Protein AF-S8DMQ4-F1 (afdb_monomer)

Structure (mmCIF, N/CA/C/O backbone):
data_AF-S8DMQ4-F1
#
_entry.id   AF-S8DMQ4-F1
#
loop_
_atom_site.group_PDB
_atom_site.id
_atom_site.type_symbol
_atom_site.label_atom_id
_atom_site.label_alt_id
_atom_site.label_comp_id
_atom_site.label_asym_id
_atom_site.label_entity_id
_atom_site.label_seq_id
_atom_site.pdbx_PDB_ins_code
_atom_site.Cartn_x
_atom_site.Cartn_y
_atom_site.Cartn_z
_atom_site.occupancy
_atom_site.B_iso_or_equiv
_atom_site.auth_seq_id
_atom_site.auth_comp_id
_atom_site.auth_asym_id
_atom_site.auth_atom_id
_atom_site.pdbx_PDB_model_num
ATOM 1 N N . MET A 1 1 ? 31.935 11.639 3.225 1.00 61.09 1 MET A N 1
ATOM 2 C CA . MET A 1 1 ? 31.147 10.409 3.476 1.00 61.09 1 MET A CA 1
ATOM 3 C C . MET A 1 1 ? 30.236 10.168 2.279 1.00 61.09 1 MET A C 1
ATOM 5 O O . MET A 1 1 ? 29.397 11.018 2.001 1.00 61.09 1 MET A O 1
ATOM 9 N N . ASN A 1 2 ? 30.419 9.069 1.542 1.00 79.56 2 ASN A N 1
ATOM 10 C CA . ASN A 1 2 ? 29.582 8.754 0.377 1.00 79.56 2 ASN A CA 1
ATOM 11 C C . ASN A 1 2 ? 28.254 8.123 0.827 1.00 79.56 2 ASN A C 1
ATOM 13 O O . ASN A 1 2 ? 28.236 7.288 1.730 1.00 79.56 2 ASN A O 1
ATOM 17 N N . LYS A 1 3 ? 27.132 8.532 0.220 1.00 82.56 3 LYS A N 1
ATOM 18 C CA . LYS A 1 3 ? 25.804 7.971 0.525 1.00 82.56 3 LYS A CA 1
ATOM 19 C C . LYS A 1 3 ? 25.687 6.536 -0.001 1.00 82.56 3 LYS A C 1
ATOM 21 O O . LYS A 1 3 ? 25.991 6.287 -1.161 1.00 82.56 3 LYS A O 1
ATOM 26 N N . ILE A 1 4 ? 25.162 5.634 0.835 1.00 90.75 4 ILE A N 1
ATOM 27 C CA . ILE A 1 4 ? 24.947 4.210 0.507 1.00 90.75 4 ILE A CA 1
ATOM 28 C C . ILE A 1 4 ? 23.755 4.024 -0.448 1.00 90.75 4 ILE A C 1
ATOM 30 O O . ILE A 1 4 ? 23.772 3.144 -1.302 1.00 90.75 4 ILE A O 1
ATOM 34 N N . THR A 1 5 ? 22.712 4.858 -0.336 1.00 91.88 5 THR A N 1
ATOM 35 C CA . THR A 1 5 ? 21.532 4.785 -1.212 1.00 91.88 5 THR A CA 1
ATOM 36 C C . THR A 1 5 ? 21.081 6.157 -1.692 1.00 91.88 5 THR A C 1
ATOM 38 O O . THR A 1 5 ? 21.372 7.196 -1.097 1.00 91.88 5 THR A O 1
ATOM 41 N N . GLN A 1 6 ? 20.317 6.150 -2.781 1.00 91.94 6 GLN A N 1
ATOM 42 C CA . GLN A 1 6 ? 19.768 7.353 -3.400 1.00 91.94 6 GLN A CA 1
ATOM 43 C C . GLN A 1 6 ? 18.474 7.853 -2.718 1.00 91.94 6 GLN A C 1
ATOM 45 O O . GLN A 1 6 ? 17.921 8.865 -3.147 1.00 91.94 6 GLN A O 1
ATOM 50 N N . GLY A 1 7 ? 17.999 7.175 -1.662 1.00 93.56 7 GLY A N 1
ATOM 51 C CA . GLY A 1 7 ? 16.807 7.552 -0.894 1.00 93.56 7 GLY A CA 1
ATOM 52 C C . GLY A 1 7 ? 15.485 7.461 -1.671 1.00 93.56 7 GLY A C 1
ATOM 53 O O . GLY A 1 7 ? 15.388 6.829 -2.725 1.00 93.56 7 GLY A O 1
ATOM 54 N N . ARG A 1 8 ? 14.433 8.094 -1.132 1.00 93.69 8 ARG A N 1
ATOM 55 C CA . ARG A 1 8 ? 13.133 8.210 -1.811 1.00 93.69 8 ARG A CA 1
ATOM 56 C C . ARG A 1 8 ? 13.259 9.178 -2.985 1.00 93.69 8 ARG A C 1
ATOM 58 O O . ARG A 1 8 ? 13.637 10.329 -2.801 1.00 93.69 8 ARG A O 1
ATOM 65 N N . ARG A 1 9 ? 12.874 8.722 -4.177 1.00 94.38 9 ARG A N 1
ATOM 66 C CA . ARG A 1 9 ? 12.872 9.531 -5.402 1.00 94.38 9 ARG A CA 1
ATOM 67 C C . ARG A 1 9 ? 11.459 9.893 -5.830 1.00 94.38 9 ARG A C 1
ATOM 69 O O . ARG A 1 9 ? 10.526 9.110 -5.639 1.00 94.38 9 ARG A O 1
ATOM 76 N N . LYS A 1 10 ? 11.314 11.079 -6.420 1.00 95.12 10 LYS A N 1
ATOM 77 C CA . LYS A 1 10 ? 10.087 11.480 -7.110 1.00 95.12 10 LYS A CA 1
ATOM 78 C C . LYS A 1 10 ? 9.968 10.666 -8.401 1.00 95.12 10 LYS A C 1
ATOM 80 O O . LYS A 1 10 ? 10.956 10.485 -9.104 1.00 95.12 10 LYS A O 1
ATOM 85 N N . ILE A 1 11 ? 8.767 10.173 -8.679 1.00 95.12 11 ILE A N 1
ATOM 86 C CA . ILE A 1 11 ? 8.412 9.481 -9.921 1.00 95.12 11 ILE A CA 1
ATOM 87 C C . ILE A 1 11 ? 7.196 10.174 -10.531 1.00 95.12 11 ILE A C 1
ATOM 89 O O . ILE A 1 11 ? 6.420 10.804 -9.809 1.00 95.12 11 ILE A O 1
ATOM 93 N N . GLU A 1 12 ? 7.025 10.058 -11.841 1.00 96.88 12 GLU A N 1
ATOM 94 C CA . GLU A 1 12 ? 5.831 10.552 -12.525 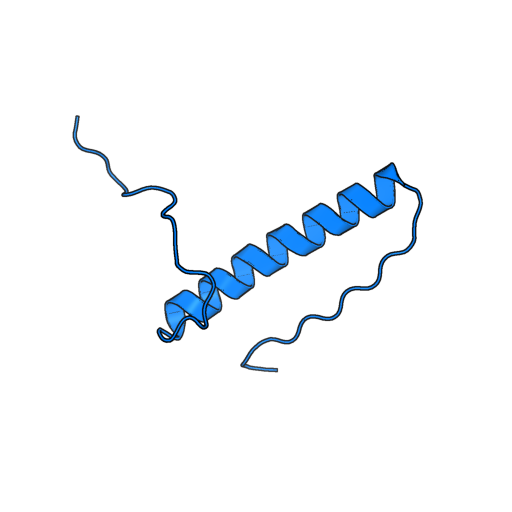1.00 96.88 12 GLU A CA 1
ATOM 95 C C . GLU A 1 12 ? 4.589 9.744 -12.124 1.00 96.88 12 GLU A C 1
ATOM 97 O O . GLU A 1 12 ? 4.659 8.532 -11.902 1.00 96.88 12 GLU A O 1
ATOM 102 N N . MET A 1 13 ? 3.434 10.409 -12.048 1.00 96.50 13 M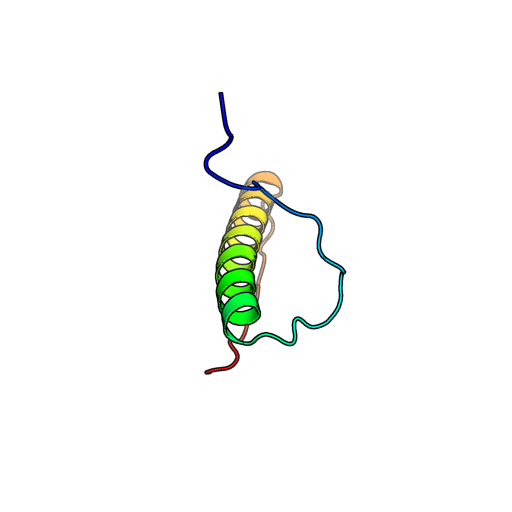ET A N 1
ATOM 103 C CA . MET A 1 13 ? 2.146 9.774 -11.749 1.00 96.50 13 MET A CA 1
ATOM 104 C C . MET A 1 13 ? 1.520 9.194 -13.020 1.00 96.50 13 MET A C 1
ATOM 106 O O . MET A 1 13 ? 0.454 9.609 -13.459 1.00 96.50 13 MET A O 1
ATOM 110 N N . LYS A 1 14 ? 2.222 8.225 -13.608 1.00 96.56 14 LYS A N 1
ATOM 111 C CA . LYS A 1 14 ? 1.788 7.438 -14.767 1.00 96.56 14 LYS A CA 1
ATOM 112 C C . LYS A 1 14 ? 1.986 5.946 -14.504 1.00 96.56 14 LYS A C 1
ATOM 114 O O . LYS A 1 14 ? 2.556 5.554 -13.481 1.00 96.56 14 LYS A O 1
ATOM 119 N N . LYS A 1 15 ? 1.520 5.099 -15.423 1.00 93.69 15 LYS A N 1
ATOM 120 C CA . LYS A 1 15 ? 1.760 3.653 -15.352 1.00 93.69 15 LYS A CA 1
ATOM 121 C C . LYS A 1 15 ? 3.269 3.374 -15.328 1.00 93.69 15 LYS A C 1
ATOM 123 O O . LYS A 1 15 ? 4.032 3.916 -16.119 1.00 93.69 15 LYS A O 1
ATOM 128 N N . ILE A 1 16 ? 3.704 2.538 -14.385 1.00 95.50 16 ILE A N 1
ATOM 129 C CA . ILE A 1 16 ? 5.097 2.085 -14.308 1.00 95.50 16 ILE A CA 1
ATOM 130 C C . ILE A 1 16 ? 5.259 0.926 -15.293 1.00 95.50 16 ILE A C 1
ATOM 132 O O . ILE A 1 16 ? 4.661 -0.135 -15.101 1.00 95.50 16 ILE A O 1
ATOM 136 N N . GLU A 1 17 ? 6.064 1.117 -16.335 1.00 96.31 17 GLU A N 1
ATOM 137 C CA . GLU A 1 17 ? 6.264 0.089 -17.367 1.00 96.31 17 GLU A CA 1
ATOM 138 C C . GLU A 1 17 ? 7.116 -1.082 -16.871 1.00 96.31 17 GLU A C 1
ATOM 140 O O . GLU A 1 17 ? 6.810 -2.242 -17.139 1.00 96.31 17 GLU A O 1
ATOM 145 N N . ASN A 1 18 ? 8.141 -0.805 -16.059 1.00 95.62 18 ASN A N 1
ATOM 146 C CA . ASN A 1 18 ? 8.962 -1.859 -15.469 1.00 95.62 18 ASN A CA 1
ATOM 147 C C . ASN A 1 18 ? 8.139 -2.710 -14.483 1.00 95.62 18 ASN A C 1
ATOM 149 O O . ASN A 1 18 ? 7.719 -2.231 -13.426 1.00 95.62 18 ASN A O 1
ATOM 153 N N . MET A 1 19 ? 7.961 -3.991 -14.814 1.00 94.56 19 MET A N 1
ATOM 154 C CA . MET A 1 19 ? 7.152 -4.945 -14.049 1.00 94.56 19 MET A CA 1
ATOM 155 C C . MET A 1 19 ? 7.605 -5.110 -12.596 1.00 94.56 19 MET A C 1
ATOM 157 O O . MET A 1 19 ? 6.771 -5.083 -11.690 1.00 94.56 19 MET A O 1
ATOM 161 N N . SER A 1 20 ? 8.909 -5.250 -12.354 1.00 95.31 20 SER A N 1
ATOM 162 C CA . SER A 1 20 ? 9.460 -5.443 -11.008 1.00 95.31 20 SER A CA 1
ATOM 163 C C . SER A 1 20 ? 9.239 -4.203 -10.144 1.00 95.31 20 SER A C 1
ATOM 165 O O . SER A 1 20 ? 8.704 -4.298 -9.037 1.00 95.31 20 SER A O 1
ATOM 167 N N . SER A 1 21 ? 9.546 -3.019 -10.680 1.00 94.94 21 SER A N 1
ATOM 168 C CA . SER A 1 21 ? 9.292 -1.742 -10.004 1.00 94.94 21 SER A CA 1
ATOM 169 C C . SER A 1 21 ? 7.803 -1.514 -9.753 1.00 94.94 21 SER A C 1
ATOM 171 O O . SER A 1 21 ? 7.431 -1.019 -8.685 1.00 94.94 21 SER A O 1
ATOM 173 N N . ARG A 1 22 ? 6.935 -1.907 -10.696 1.00 94.75 22 ARG A N 1
ATOM 174 C CA . ARG A 1 22 ? 5.479 -1.824 -10.545 1.00 94.75 22 ARG A CA 1
ATOM 175 C C . ARG A 1 22 ? 4.978 -2.731 -9.421 1.00 94.75 22 ARG A C 1
ATOM 177 O O . ARG A 1 22 ? 4.250 -2.241 -8.562 1.00 94.75 22 ARG A O 1
ATOM 184 N N . ARG A 1 23 ? 5.413 -3.997 -9.371 1.00 94.75 23 ARG A N 1
ATOM 185 C CA . ARG A 1 23 ? 5.059 -4.953 -8.302 1.00 94.75 23 ARG A CA 1
ATOM 186 C C . ARG A 1 23 ? 5.500 -4.457 -6.924 1.00 94.75 23 ARG A C 1
ATOM 188 O O . ARG A 1 23 ? 4.696 -4.411 -5.999 1.00 94.75 23 ARG A O 1
ATOM 195 N N . VAL A 1 24 ? 6.746 -3.999 -6.793 1.00 95.12 24 VAL A N 1
ATOM 196 C CA . VAL A 1 24 ? 7.258 -3.468 -5.517 1.00 95.12 24 VAL A CA 1
ATOM 197 C C . VAL A 1 24 ? 6.510 -2.197 -5.102 1.00 95.12 24 VAL A C 1
ATOM 199 O O . VAL A 1 24 ? 6.162 -2.034 -3.931 1.00 95.12 24 VAL A O 1
ATOM 202 N N . THR A 1 25 ? 6.232 -1.296 -6.051 1.00 95.69 25 THR A N 1
ATOM 203 C CA . THR A 1 25 ? 5.476 -0.064 -5.781 1.00 95.69 25 THR A CA 1
ATOM 204 C C . THR A 1 25 ? 4.050 -0.375 -5.348 1.00 95.69 25 THR A C 1
ATOM 206 O O . THR A 1 25 ? 3.577 0.226 -4.385 1.00 95.69 25 THR A O 1
ATOM 209 N N . PHE A 1 26 ? 3.389 -1.328 -6.007 1.00 95.50 26 PHE A N 1
ATOM 210 C CA . PHE A 1 26 ? 2.070 -1.815 -5.621 1.00 95.50 26 PHE A CA 1
ATOM 211 C C . PHE A 1 26 ? 2.074 -2.319 -4.176 1.00 95.50 26 PHE A C 1
ATOM 213 O O . 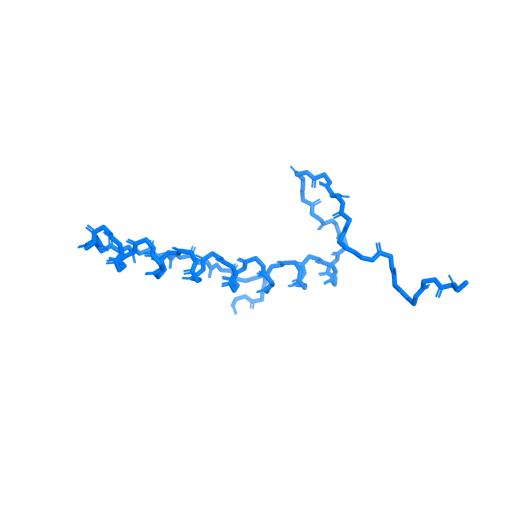PHE A 1 26 ? 1.326 -1.791 -3.358 1.00 95.50 26 PHE A O 1
ATOM 220 N N . SER A 1 27 ? 2.979 -3.238 -3.819 1.00 95.69 27 SER A N 1
ATOM 221 C CA . SER A 1 27 ? 3.048 -3.789 -2.459 1.00 95.69 27 SER A CA 1
ATOM 222 C C . SER A 1 27 ? 3.274 -2.709 -1.397 1.00 95.69 27 SER A C 1
ATOM 224 O O . SER A 1 27 ? 2.598 -2.704 -0.367 1.00 95.69 27 SER A O 1
ATOM 226 N N . LYS A 1 28 ? 4.168 -1.744 -1.660 1.00 96.19 28 LYS A N 1
ATOM 227 C CA . LYS A 1 28 ? 4.439 -0.632 -0.732 1.00 96.19 28 LYS A CA 1
ATOM 228 C C . LYS A 1 28 ? 3.255 0.335 -0.607 1.00 96.19 28 LYS A C 1
ATOM 230 O O . LYS A 1 28 ? 2.927 0.750 0.502 1.00 96.19 28 LYS A O 1
ATOM 235 N N . ARG A 1 29 ? 2.603 0.694 -1.721 1.00 96.50 29 ARG A N 1
ATOM 236 C CA . ARG A 1 29 ? 1.432 1.590 -1.717 1.00 96.50 29 ARG A CA 1
ATOM 237 C C . ARG A 1 29 ? 0.216 0.931 -1.079 1.00 96.50 29 ARG A C 1
ATOM 239 O O . ARG A 1 29 ? -0.466 1.592 -0.3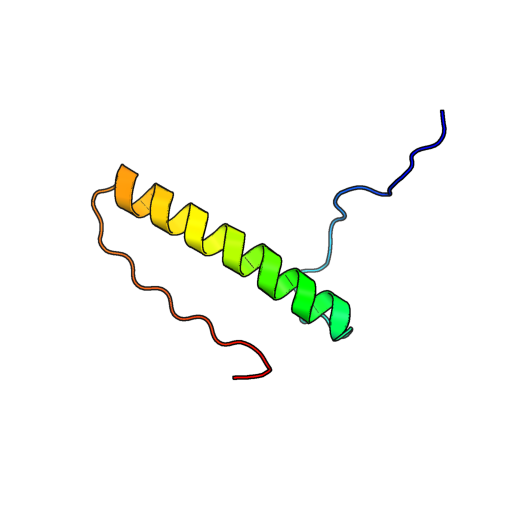06 1.00 96.50 29 ARG A O 1
ATOM 246 N N . ARG A 1 30 ? -0.000 -0.362 -1.332 1.00 96.62 30 ARG A N 1
ATOM 247 C CA . ARG A 1 30 ? -1.032 -1.165 -0.669 1.00 96.62 30 ARG A CA 1
ATOM 248 C C . ARG A 1 30 ? -0.831 -1.146 0.847 1.00 96.62 30 ARG A C 1
ATOM 250 O O . ARG A 1 30 ? -1.743 -0.786 1.571 1.00 96.62 30 ARG A O 1
ATOM 257 N N . GLY A 1 31 ? 0.376 -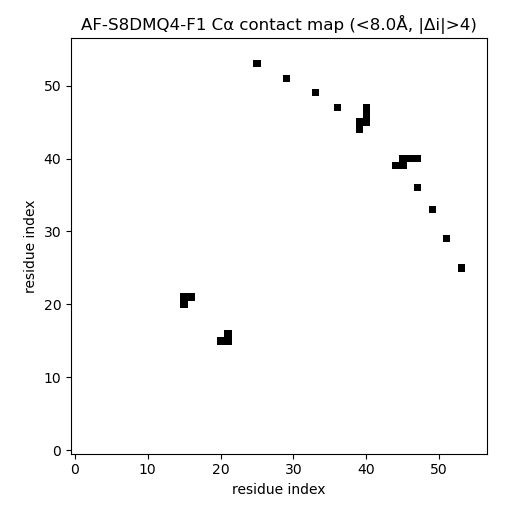1.408 1.349 1.00 97.44 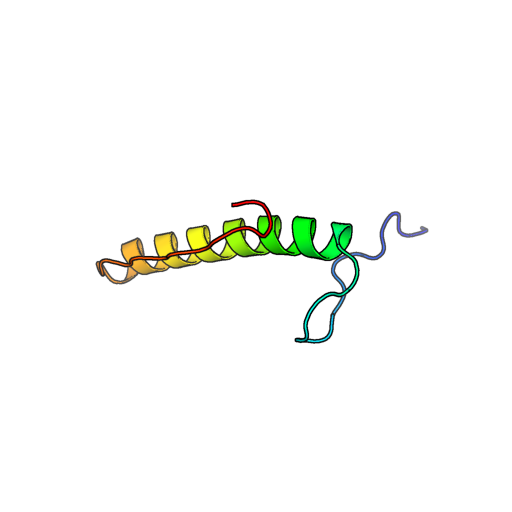31 GLY A N 1
ATOM 258 C CA . GLY A 1 31 ? 0.633 -1.286 2.792 1.00 97.44 31 GLY A CA 1
ATOM 259 C C . GLY A 1 31 ? 0.303 0.110 3.347 1.00 97.44 31 GLY A C 1
ATOM 260 O O . GLY A 1 31 ? -0.349 0.237 4.381 1.00 97.44 31 GLY A O 1
ATOM 261 N N . GLY A 1 32 ? 0.695 1.164 2.623 1.00 97.75 32 GLY A N 1
ATOM 262 C CA . GLY A 1 32 ? 0.411 2.548 3.010 1.00 97.75 32 GLY A CA 1
ATOM 263 C C . GLY A 1 32 ? -1.079 2.911 3.022 1.00 97.75 32 GLY A C 1
ATOM 264 O O . GLY A 1 32 ? -1.517 3.581 3.955 1.00 97.75 32 GLY A O 1
ATOM 265 N N . ILE A 1 33 ? -1.854 2.472 2.022 1.00 97.12 33 ILE A N 1
ATOM 266 C CA . ILE A 1 33 ? -3.284 2.802 1.922 1.00 97.12 33 ILE A CA 1
ATOM 267 C C . ILE A 1 33 ? -4.082 2.135 3.040 1.00 97.12 33 ILE A C 1
ATOM 269 O O . ILE A 1 33 ? -4.835 2.814 3.725 1.00 97.12 33 ILE A O 1
ATOM 273 N N . PHE A 1 34 ? -3.828 0.851 3.312 1.00 96.75 34 PHE A N 1
ATOM 274 C CA . PHE A 1 34 ? -4.500 0.126 4.392 1.00 96.75 34 PHE A CA 1
ATOM 275 C C . PHE A 1 34 ? -4.187 0.734 5.762 1.00 96.75 34 PHE A C 1
ATOM 277 O O . PHE A 1 34 ? -5.095 0.921 6.569 1.00 96.75 34 PHE A O 1
ATOM 284 N N . LYS A 1 35 ? -2.926 1.122 6.003 1.00 97.69 35 LYS A N 1
ATOM 285 C CA . LYS A 1 35 ? -2.556 1.829 7.235 1.00 97.69 35 LYS A CA 1
ATOM 286 C C . LYS A 1 35 ? -3.331 3.141 7.380 1.00 97.69 35 LYS A C 1
ATOM 288 O O . LYS A 1 35 ? -3.889 3.405 8.438 1.00 97.69 35 LYS A O 1
ATOM 293 N N . LYS A 1 36 ? -3.395 3.945 6.315 1.00 97.06 36 LYS A N 1
ATOM 294 C CA . LYS A 1 36 ? -4.105 5.230 6.338 1.00 97.06 36 LYS A CA 1
ATOM 295 C C . LYS A 1 36 ? -5.603 5.067 6.547 1.00 97.06 36 LYS A C 1
ATOM 297 O O . LYS A 1 36 ? -6.180 5.802 7.334 1.00 97.06 36 LYS A O 1
ATOM 302 N N . SER A 1 37 ? -6.225 4.098 5.893 1.00 96.88 37 SER A N 1
ATOM 303 C CA . SER A 1 37 ? -7.646 3.831 6.089 1.00 96.88 37 SER A CA 1
ATOM 304 C C . SER A 1 37 ? -7.953 3.312 7.489 1.00 96.88 37 SER A C 1
ATOM 306 O O . SER A 1 37 ? -8.961 3.711 8.057 1.00 96.88 37 SER A O 1
ATOM 308 N N . SER A 1 38 ? -7.072 2.501 8.084 1.00 96.12 38 SER A N 1
ATOM 309 C CA . SER A 1 38 ? -7.207 2.106 9.490 1.00 96.12 38 SER A CA 1
ATOM 310 C C . SER A 1 38 ? -7.117 3.314 10.428 1.00 96.12 38 SER A C 1
ATOM 312 O O . SER A 1 38 ? -7.959 3.452 11.309 1.00 96.12 38 SER A O 1
ATOM 314 N N . GLU A 1 39 ? -6.159 4.221 10.205 1.00 97.12 39 GLU A N 1
ATOM 315 C CA . GLU A 1 39 ? -6.050 5.471 10.970 1.00 97.12 39 GLU A CA 1
ATOM 316 C C . GLU A 1 39 ? -7.327 6.320 10.845 1.00 97.12 39 GLU A C 1
ATOM 318 O O . GLU A 1 39 ? -7.841 6.795 11.853 1.00 97.12 39 GLU A O 1
ATOM 323 N N . ILE A 1 40 ? -7.869 6.479 9.632 1.00 97.31 40 ILE A N 1
ATOM 324 C CA . ILE A 1 40 ? -9.105 7.245 9.409 1.00 97.31 40 ILE A CA 1
ATOM 325 C C . ILE A 1 40 ? -10.285 6.576 10.113 1.00 97.31 40 ILE A C 1
ATOM 327 O O . ILE A 1 40 ? -11.008 7.259 10.824 1.00 97.31 40 ILE A O 1
ATOM 331 N N . CYS A 1 41 ? -10.447 5.259 9.972 1.00 97.25 41 CYS A N 1
ATOM 332 C CA . CYS A 1 41 ? -11.523 4.509 10.618 1.00 97.25 41 CYS A CA 1
ATOM 333 C C . CYS A 1 41 ? -11.523 4.717 12.143 1.00 97.25 41 CYS A C 1
ATOM 335 O O . CYS A 1 41 ? -12.567 5.002 12.723 1.00 97.25 41 CYS A O 1
ATOM 337 N N . VAL A 1 42 ? -10.346 4.676 12.779 1.00 96.69 42 VAL A N 1
ATOM 338 C CA . VAL A 1 42 ? -10.203 4.929 14.223 1.00 96.69 42 VAL A CA 1
ATOM 339 C C . VAL A 1 42 ? -10.499 6.388 14.586 1.00 96.69 42 VAL A C 1
ATOM 341 O O . VAL A 1 42 ? -11.135 6.642 15.604 1.00 96.69 42 VAL A O 1
ATOM 344 N N . LEU A 1 43 ? -10.047 7.352 13.778 1.00 97.81 43 LEU A N 1
ATOM 345 C CA . LEU A 1 43 ? -10.201 8.781 14.074 1.00 97.81 43 LEU A CA 1
ATOM 346 C C . LEU A 1 43 ? -11.626 9.299 13.852 1.00 97.81 43 LEU A C 1
ATOM 348 O O . LEU A 1 43 ? -12.084 10.151 14.607 1.00 97.81 43 LEU A O 1
ATOM 352 N N . SER A 1 44 ? -12.305 8.829 12.806 1.00 96.62 44 SER A N 1
ATOM 353 C CA . SER A 1 44 ? -13.635 9.313 12.426 1.00 96.62 44 SER A CA 1
ATOM 354 C C . SER A 1 44 ? -14.772 8.393 12.867 1.00 96.62 44 SER A C 1
ATOM 356 O O . SER A 1 44 ? -15.934 8.757 12.697 1.00 96.62 44 SER A O 1
ATOM 358 N N . GLY A 1 45 ? -14.464 7.195 13.380 1.00 94.38 45 GLY A N 1
ATOM 359 C CA . GLY A 1 45 ? -15.459 6.167 13.697 1.00 94.38 45 GLY A CA 1
ATOM 360 C C . GLY A 1 45 ? -16.231 5.669 12.470 1.00 94.38 45 GLY A C 1
ATOM 361 O O . GLY A 1 45 ? -17.314 5.111 12.612 1.00 94.38 45 GLY A O 1
ATOM 362 N N . SER A 1 46 ? -15.723 5.921 11.260 1.00 95.38 46 SER A N 1
ATOM 363 C CA . SER A 1 46 ? -16.395 5.565 10.007 1.00 95.38 46 SER A CA 1
ATOM 364 C C . SER A 1 46 ? -15.987 4.175 9.534 1.00 95.38 46 SER A C 1
ATOM 366 O O . SER A 1 46 ? -14.821 3.793 9.635 1.00 95.38 46 SER A O 1
ATOM 368 N N . GLU A 1 47 ? -16.924 3.447 8.935 1.00 95.00 47 GLU A N 1
ATOM 369 C CA . GLU A 1 47 ? -16.642 2.176 8.270 1.00 95.00 47 GLU A CA 1
ATOM 370 C C . GLU A 1 47 ? -16.070 2.428 6.867 1.00 95.00 47 GLU A C 1
ATOM 372 O O . GLU A 1 47 ? -16.601 3.231 6.098 1.00 95.00 47 GLU A O 1
ATOM 377 N N . ILE A 1 48 ? -14.960 1.764 6.529 1.00 94.62 48 ILE A N 1
ATOM 378 C CA . ILE A 1 48 ? -14.257 1.956 5.253 1.00 94.62 48 ILE A CA 1
ATOM 379 C C . ILE A 1 48 ? -14.028 0.599 4.592 1.00 94.62 48 ILE A C 1
ATOM 381 O O . ILE A 1 48 ? -13.374 -0.273 5.160 1.00 94.62 48 ILE A O 1
ATOM 385 N N . ALA A 1 49 ? -14.499 0.456 3.353 1.00 95.38 49 ALA A N 1
ATOM 386 C CA . ALA A 1 49 ? -14.211 -0.690 2.498 1.00 95.38 49 ALA A CA 1
ATOM 387 C C . ALA A 1 49 ?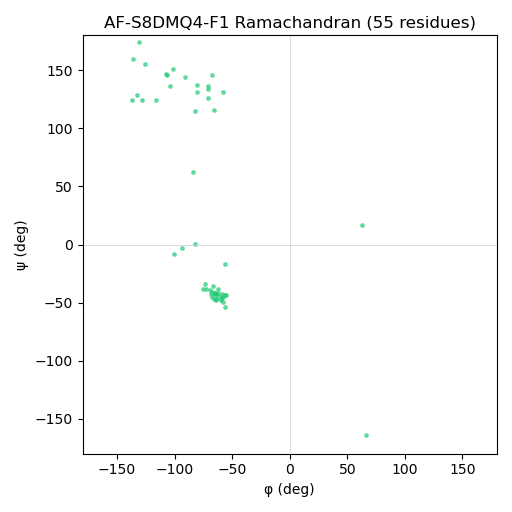 -13.176 -0.317 1.424 1.00 95.38 49 ALA A C 1
ATOM 389 O O . ALA A 1 49 ? -13.259 0.743 0.805 1.00 95.38 49 ALA A O 1
ATOM 390 N N . ILE A 1 50 ? -12.197 -1.196 1.191 1.00 95.25 50 ILE A N 1
ATOM 391 C CA . ILE A 1 50 ? -11.153 -1.016 0.174 1.00 95.25 50 ILE A CA 1
ATOM 392 C C . ILE A 1 50 ? -11.020 -2.307 -0.627 1.00 95.25 50 ILE A C 1
ATOM 394 O O . IL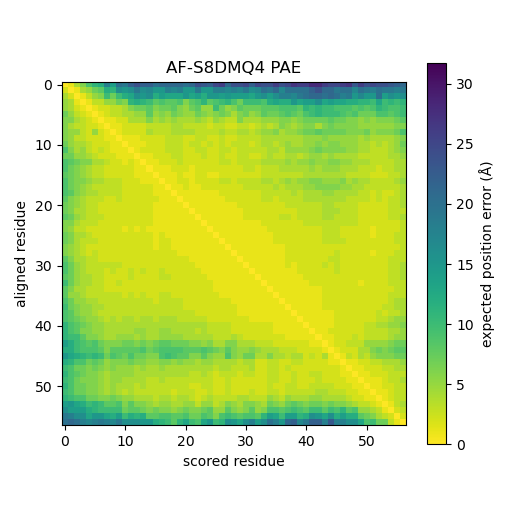E A 1 50 ? -10.804 -3.372 -0.052 1.00 95.25 50 ILE A O 1
ATOM 398 N N . ILE A 1 51 ? -11.063 -2.196 -1.954 1.00 94.62 51 ILE A N 1
ATOM 399 C CA . ILE A 1 51 ? -10.812 -3.304 -2.878 1.00 94.62 51 ILE A CA 1
ATOM 400 C C . ILE A 1 51 ? -9.566 -2.963 -3.696 1.00 94.62 51 ILE A C 1
ATOM 402 O O . ILE A 1 51 ? -9.490 -1.906 -4.321 1.00 94.62 51 ILE A O 1
ATOM 406 N N . VAL A 1 52 ? -8.569 -3.847 -3.665 1.00 93.31 52 VAL A N 1
ATOM 407 C CA . VAL A 1 52 ? -7.327 -3.717 -4.438 1.00 93.31 52 VAL A CA 1
ATOM 408 C C . VAL A 1 52 ? -6.992 -5.077 -5.027 1.00 93.31 52 VAL A C 1
ATOM 410 O O . VAL A 1 52 ? -6.837 -6.039 -4.282 1.00 93.31 52 VAL A O 1
ATOM 413 N N . GLU A 1 53 ? -6.827 -5.133 -6.344 1.00 92.50 53 GLU A N 1
ATOM 414 C CA . GLU A 1 53 ? -6.434 -6.338 -7.074 1.00 92.50 53 GLU A CA 1
ATOM 415 C C . GLU A 1 53 ? -4.976 -6.231 -7.538 1.00 92.50 53 GLU A C 1
ATOM 417 O O . GLU A 1 53 ? -4.447 -5.133 -7.766 1.00 92.50 53 GLU A O 1
ATOM 422 N N . SER A 1 54 ? -4.289 -7.372 -7.556 1.00 89.69 54 SER A N 1
ATOM 423 C CA . SER A 1 54 ? -2.897 -7.469 -7.973 1.00 89.69 54 SER A CA 1
ATOM 424 C C . SER A 1 54 ? -2.820 -8.016 -9.389 1.00 89.69 54 SER A C 1
ATOM 426 O O . SER A 1 54 ? -3.602 -8.863 -9.763 1.00 89.69 54 SER A O 1
ATOM 428 N N . ILE A 1 55 ? -1.792 -7.645 -10.151 1.00 81.50 55 ILE A N 1
ATOM 429 C CA . ILE A 1 55 ? -1.628 -8.090 -11.551 1.00 81.50 55 ILE A CA 1
ATOM 430 C C . ILE A 1 55 ? -1.622 -9.632 -11.713 1.00 81.50 55 ILE A C 1
ATOM 432 O O . ILE A 1 55 ? -1.740 -10.126 -12.830 1.00 81.50 55 ILE A O 1
ATOM 436 N N . SER A 1 56 ? -1.411 -10.391 -10.633 1.00 81.56 56 SER A N 1
ATOM 437 C CA . SER A 1 56 ? -1.422 -11.857 -10.628 1.00 81.56 56 SER A CA 1
ATOM 438 C C . SER A 1 56 ? -2.770 -12.501 -10.274 1.00 81.56 56 SER A C 1
ATOM 440 O O . SER A 1 56 ? -2.829 -13.726 -10.331 1.00 81.56 56 SER A O 1
ATOM 442 N N . GLY A 1 57 ? -3.808 -11.725 -9.936 1.00 59.19 57 GLY A N 1
ATOM 443 C CA . GLY A 1 57 ? -4.968 -12.213 -9.183 1.00 59.19 57 GLY A CA 1
ATOM 444 C C . GLY A 1 57 ? -4.628 -12.264 -7.706 1.00 59.19 57 GLY A C 1
ATOM 445 O O . GLY A 1 57 ? -3.889 -13.190 -7.310 1.00 59.19 57 GLY A O 1
#

Nearest PDB structures (foldseek):
  1hbx-assembly1_A  TM=9.703E-01  e=3.373E-02  Homo sapiens
  1egw-assembly1_B  TM=9.341E-01  e=3.046E-01  Homo sapiens

InterPro domains:
  IPR002100 Transcription factor, MADS-box [PF00319] (15-55)
  IPR002100 Transcription factor, MADS-box [PR00404] (8-28)
  IPR002100 Transcription factor, MADS-box [PR00404] (28-43)
  IPR002100 Transcription factor, MADS-box [PR00404] (43-57)
  IPR002100 Transcription factor, MADS-box [PS50066] (6-57)
  IPR002100 Transcription factor, MADS-box [SM00432] (6-57)
  IPR036879 Transcription factor, MADS-box superfamily [G3DSA:3.40.1810.10] (18-57)
  IPR036879 Transcription factor, MADS-box superfamily [SSF55455] (6-55)

Radius of gyration: 15.5 Å; Cα contacts (8 Å, |Δi|>4): 12; chains: 1; bounding box: 48×24×32 Å

Sequence (57 aa):
MNKITQGRRKIEMKKIENMSSRRVTFSKRRGGIFKKSSEICVLSGSEIAIIVESISG

Foldseek 3Di:
DDDPDPPDDDDDPDDDPDPVVNQVVLVVVVVVVVVVVVVCCVVVVDDDDDDDDDPVD

Organism: NCBI:txid192259

Secondary structure (DSSP, 8-state):
---S---S----SS---SHHHHHHHHHHHHHHHHHHHHHHHHHH----------TT-

Mean predicted aligned error: 4.52 Å

pLDDT: mean 93.13, std 7.44, range [59.19, 97.81]

Solvent-accessible surface area (backbone atoms only — not comparable to full-atom values): 3950 Å² total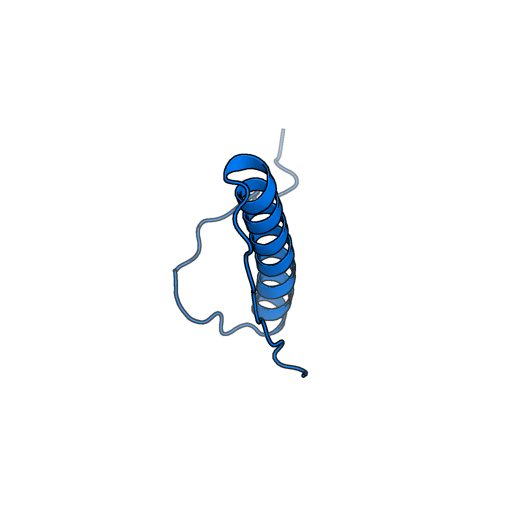; per-residue (Å²): 136,84,78,92,68,87,73,91,73,92,74,76,98,62,88,63,81,55,62,67,62,36,53,54,49,48,57,56,48,52,56,52,51,55,53,52,51,52,52,46,27,71,75,68,72,46,91,82,88,84,89,84,86,54,101,82,111